Protein AF-A0A353Y1K8-F1 (afdb_monomer_lite)

Structure (mmCIF, N/CA/C/O backbone):
data_AF-A0A353Y1K8-F1
#
_entry.id   AF-A0A353Y1K8-F1
#
loop_
_atom_site.group_PDB
_atom_site.id
_atom_site.type_symbol
_atom_site.label_atom_id
_atom_site.label_alt_id
_atom_site.label_comp_id
_atom_site.label_asym_id
_atom_site.label_entity_id
_atom_site.label_seq_id
_atom_site.pdbx_PDB_ins_code
_atom_site.Cartn_x
_atom_site.Cartn_y
_atom_site.Cartn_z
_atom_site.occupancy
_atom_site.B_iso_or_equiv
_atom_site.auth_seq_id
_atom_site.auth_comp_id
_atom_site.auth_asym_id
_atom_site.auth_atom_id
_atom_site.pdbx_PDB_model_num
ATOM 1 N N . MET A 1 1 ? -21.020 4.104 2.138 1.00 41.22 1 MET A N 1
ATOM 2 C CA . MET A 1 1 ? -20.458 2.904 2.801 1.00 41.22 1 MET A CA 1
ATOM 3 C C . MET A 1 1 ? -19.238 3.314 3.617 1.00 41.22 1 MET A C 1
ATOM 5 O O . MET A 1 1 ? -18.270 3.789 3.038 1.00 41.22 1 MET A O 1
ATOM 9 N N . ARG A 1 2 ? -19.299 3.228 4.953 1.00 40.38 2 ARG A N 1
ATOM 10 C CA . ARG A 1 2 ? -18.163 3.521 5.845 1.00 40.38 2 ARG A CA 1
ATOM 11 C C . ARG A 1 2 ? -17.230 2.309 5.853 1.00 40.38 2 ARG A C 1
ATOM 13 O O . ARG A 1 2 ? -17.582 1.300 6.451 1.00 40.38 2 ARG A O 1
ATOM 20 N N . ALA A 1 3 ? -16.057 2.411 5.235 1.00 49.00 3 ALA A N 1
ATOM 21 C CA . ALA A 1 3 ? -14.966 1.480 5.512 1.00 49.00 3 ALA A CA 1
ATOM 22 C C . ALA A 1 3 ? -14.379 1.840 6.887 1.00 49.00 3 ALA A C 1
ATOM 24 O O . ALA A 1 3 ? -13.345 2.493 6.997 1.00 49.00 3 ALA A O 1
ATOM 25 N N . ALA A 1 4 ? -15.110 1.504 7.952 1.00 50.69 4 ALA A N 1
ATOM 26 C CA . ALA A 1 4 ? -14.503 1.384 9.264 1.00 50.69 4 ALA A CA 1
ATOM 27 C C . ALA A 1 4 ? -13.487 0.245 9.156 1.00 50.69 4 ALA A C 1
ATOM 29 O O . ALA A 1 4 ? -13.840 -0.828 8.665 1.00 50.69 4 ALA A O 1
ATOM 30 N N . PHE A 1 5 ? -12.238 0.480 9.571 1.00 53.84 5 PHE A N 1
ATOM 31 C CA . PHE A 1 5 ? -11.306 -0.622 9.791 1.00 53.84 5 PHE A CA 1
ATOM 32 C C . PHE A 1 5 ? -12.044 -1.679 10.618 1.00 53.84 5 PHE A C 1
ATOM 34 O O . PHE A 1 5 ? -12.631 -1.295 11.638 1.00 53.84 5 PHE A O 1
ATOM 41 N N . PRO A 1 6 ? -12.095 -2.951 10.183 1.00 51.16 6 PRO A N 1
ATOM 42 C CA . PRO A 1 6 ? -12.714 -3.983 10.995 1.00 51.16 6 PRO A CA 1
ATOM 43 C C . PRO A 1 6 ? -12.067 -3.914 12.377 1.00 51.16 6 PRO A C 1
ATOM 45 O O . PRO A 1 6 ? -10.837 -3.902 12.486 1.00 51.16 6 PRO A O 1
ATOM 48 N N . ALA A 1 7 ? -12.899 -3.741 13.410 1.00 48.19 7 ALA A N 1
ATOM 49 C CA . ALA A 1 7 ? -12.441 -3.724 14.789 1.00 48.19 7 ALA A CA 1
ATOM 50 C C . ALA A 1 7 ? -11.565 -4.962 14.994 1.00 48.19 7 ALA A C 1
ATOM 52 O O . ALA A 1 7 ? -11.938 -6.066 14.593 1.00 48.19 7 ALA A O 1
ATOM 53 N N . SER A 1 8 ? -10.383 -4.757 15.565 1.00 55.62 8 SER A N 1
ATOM 54 C CA . SER A 1 8 ? -9.307 -5.734 15.770 1.00 55.62 8 SER A CA 1
ATOM 55 C C . SER A 1 8 ? -9.679 -6.951 16.629 1.00 55.62 8 SER A C 1
ATOM 57 O O . SER A 1 8 ? -8.802 -7.727 16.995 1.00 55.62 8 SER A O 1
ATOM 59 N N . ASP A 1 9 ? -10.961 -7.120 16.944 1.00 49.12 9 ASP A N 1
ATOM 60 C CA . ASP A 1 9 ? -11.465 -7.945 18.036 1.00 49.12 9 ASP A CA 1
ATOM 61 C C . ASP A 1 9 ? -12.130 -9.238 17.530 1.00 49.12 9 ASP A C 1
ATOM 63 O O . ASP A 1 9 ? -12.581 -10.063 18.323 1.00 49.12 9 ASP A O 1
ATOM 67 N N . ALA A 1 10 ? -12.174 -9.458 16.210 1.00 51.34 10 ALA A N 1
ATOM 68 C CA . ALA A 1 10 ? -12.575 -10.743 15.648 1.00 51.34 10 ALA A CA 1
ATOM 69 C C . ALA A 1 10 ? -11.401 -11.741 15.740 1.00 51.34 10 ALA A C 1
ATOM 71 O O . ALA A 1 10 ? -10.296 -11.406 15.299 1.00 51.34 10 ALA A O 1
ATOM 72 N N . PRO A 1 11 ? -11.606 -12.966 16.269 1.00 46.72 11 PRO A N 1
ATOM 73 C CA . PRO A 1 11 ? -10.551 -13.971 16.344 1.00 46.72 11 PRO A CA 1
ATOM 74 C C . PRO A 1 11 ? -9.992 -14.201 14.943 1.00 46.72 11 PRO A C 1
ATOM 76 O O . PRO A 1 11 ? -10.735 -14.584 14.041 1.00 46.72 11 PRO A O 1
ATOM 79 N N . THR A 1 12 ? -8.699 -13.925 14.747 1.00 57.19 12 THR A N 1
ATOM 80 C CA . THR A 1 12 ? -8.042 -14.048 13.442 1.00 57.19 12 THR A CA 1
ATOM 81 C C . THR A 1 12 ? -8.239 -15.468 12.919 1.00 57.19 12 THR A C 1
ATOM 83 O O . THR A 1 12 ? -7.697 -16.403 13.523 1.00 57.19 12 THR A O 1
ATOM 86 N N . PRO A 1 13 ? -9.004 -15.669 11.828 1.00 57.06 13 PRO A N 1
ATOM 87 C CA . PRO A 1 13 ? -9.164 -16.988 11.241 1.00 57.06 13 PRO A CA 1
ATOM 88 C C . PRO A 1 13 ? -7.787 -17.577 10.930 1.00 57.06 13 PRO A C 1
ATOM 90 O O . PRO A 1 13 ? -6.889 -16.866 10.477 1.00 57.06 13 PRO A O 1
ATOM 93 N N . ARG A 1 14 ? -7.609 -18.888 11.124 1.00 61.84 14 ARG A N 1
ATOM 94 C CA . ARG A 1 14 ? -6.326 -19.590 10.895 1.00 61.84 14 ARG A CA 1
ATOM 95 C C . ARG A 1 14 ? -5.735 -19.400 9.476 1.00 61.84 14 ARG A C 1
ATOM 97 O O . ARG A 1 14 ? -4.584 -19.752 9.260 1.00 61.84 14 ARG A O 1
ATOM 104 N N . GLY A 1 15 ? -6.474 -18.806 8.530 1.00 67.00 15 GLY A N 1
ATOM 105 C CA . GLY A 1 15 ? -6.033 -18.481 7.166 1.00 67.00 15 GLY A CA 1
ATOM 106 C C . GLY A 1 15 ? -5.599 -17.028 6.908 1.00 67.00 15 GLY A C 1
ATOM 107 O O . GLY A 1 15 ? -5.138 -16.732 5.810 1.00 67.00 15 GLY A O 1
ATOM 108 N N . THR A 1 16 ? -5.702 -16.109 7.873 1.00 78.44 16 THR A N 1
ATOM 109 C CA . THR A 1 16 ? -5.415 -14.675 7.650 1.00 78.44 16 THR A CA 1
ATOM 110 C C . THR A 1 16 ? -3.969 -14.424 7.204 1.00 78.44 16 THR A C 1
ATOM 112 O O . THR A 1 16 ? -3.731 -13.624 6.303 1.00 78.44 16 THR A O 1
ATOM 115 N N . GLY A 1 17 ? -2.999 -15.153 7.765 1.00 82.44 17 GLY A N 1
ATOM 116 C CA . GLY A 1 17 ? -1.596 -15.066 7.338 1.00 82.44 17 GLY A CA 1
ATOM 117 C C . GLY A 1 17 ? -1.365 -15.568 5.909 1.00 82.44 17 GLY A C 1
ATOM 118 O O . GLY A 1 17 ? -0.628 -14.941 5.155 1.00 82.44 17 GLY A O 1
ATOM 119 N N . LEU A 1 18 ? -2.046 -16.647 5.506 1.00 85.88 18 LEU A N 1
ATOM 120 C CA . LEU A 1 18 ? -1.961 -17.181 4.142 1.00 85.88 18 LEU A CA 1
ATOM 121 C C . LEU A 1 18 ? -2.542 -16.203 3.120 1.00 85.88 18 LEU A C 1
ATOM 123 O O . LEU A 1 18 ? -1.933 -15.985 2.080 1.00 85.88 18 LEU A O 1
ATOM 127 N N . VAL A 1 19 ? -3.672 -15.564 3.437 1.00 87.69 19 VAL A N 1
ATOM 128 C CA . VAL A 1 19 ? -4.269 -14.532 2.575 1.00 87.69 19 VAL A CA 1
ATOM 129 C C . VAL A 1 19 ? -3.322 -13.341 2.419 1.00 87.69 19 VAL A C 1
ATOM 131 O O . VAL A 1 19 ? -3.141 -12.849 1.310 1.00 87.69 19 VAL A O 1
ATOM 134 N N . TYR A 1 20 ? -2.667 -12.909 3.501 1.00 87.88 20 TYR A N 1
ATOM 135 C CA . TYR A 1 20 ? -1.684 -11.823 3.452 1.00 87.88 20 TYR A CA 1
ATOM 136 C C . TYR A 1 20 ? -0.482 -12.164 2.562 1.00 87.88 20 TYR A C 1
ATOM 138 O O . TYR A 1 20 ? -0.087 -11.366 1.714 1.00 87.88 20 TYR A O 1
ATOM 146 N N . LEU A 1 21 ? 0.074 -13.368 2.716 1.00 89.19 21 LEU A N 1
ATOM 147 C CA . LEU A 1 21 ? 1.181 -13.841 1.883 1.00 89.19 21 LEU A CA 1
ATOM 148 C C . LEU A 1 21 ? 0.762 -14.001 0.418 1.00 89.19 21 LEU A C 1
ATOM 150 O O . LEU A 1 21 ? 1.524 -13.630 -0.470 1.00 89.19 21 LEU A O 1
ATOM 154 N N . ALA A 1 22 ? -0.454 -14.487 0.159 1.00 90.56 22 ALA A N 1
ATOM 155 C CA . ALA A 1 22 ? -1.003 -14.588 -1.189 1.00 90.56 22 ALA A CA 1
ATOM 156 C C . ALA A 1 22 ? -1.171 -13.206 -1.841 1.00 90.56 22 ALA A C 1
ATOM 158 O O . ALA A 1 22 ? -0.816 -13.045 -3.005 1.00 90.56 22 ALA A O 1
ATOM 159 N N . LEU A 1 23 ? -1.636 -12.196 -1.094 1.00 90.56 23 LEU A N 1
ATOM 160 C CA . LEU A 1 23 ? -1.715 -10.803 -1.556 1.00 90.56 23 LEU A CA 1
ATOM 161 C C . LEU A 1 23 ? -0.334 -10.240 -1.909 1.00 90.56 23 LEU A C 1
ATOM 163 O O . LEU A 1 23 ? -0.188 -9.613 -2.956 1.00 90.56 23 LEU A O 1
ATOM 167 N N . ILE A 1 24 ? 0.681 -10.487 -1.075 1.00 90.81 24 ILE A N 1
ATOM 168 C CA . ILE A 1 24 ? 2.060 -10.063 -1.365 1.00 90.81 24 ILE A CA 1
ATOM 169 C C . ILE A 1 24 ? 2.589 -10.768 -2.614 1.00 90.81 24 ILE A C 1
ATOM 171 O O . ILE A 1 24 ? 3.114 -10.106 -3.506 1.00 90.81 24 ILE A O 1
ATOM 175 N N . GLY A 1 25 ? 2.421 -12.088 -2.708 1.00 90.19 25 GLY A N 1
ATOM 176 C CA . GLY A 1 25 ? 2.851 -12.869 -3.868 1.00 90.19 25 GLY A CA 1
ATOM 177 C C . GLY A 1 25 ? 2.173 -12.413 -5.161 1.00 90.19 25 GLY A C 1
ATOM 178 O O . GLY A 1 25 ? 2.844 -12.215 -6.171 1.00 90.19 25 GLY A O 1
ATOM 179 N N . ALA A 1 26 ? 0.863 -12.165 -5.118 1.00 89.69 26 ALA A N 1
ATOM 180 C CA . ALA A 1 26 ? 0.107 -11.647 -6.253 1.00 89.69 26 ALA A CA 1
ATOM 181 C C . ALA A 1 26 ? 0.520 -10.212 -6.621 1.00 89.69 26 ALA A C 1
ATOM 183 O O . ALA A 1 26 ? 0.634 -9.902 -7.803 1.00 89.69 26 ALA A O 1
ATOM 184 N N . GLY A 1 27 ? 0.822 -9.360 -5.636 1.00 88.81 27 GLY A N 1
ATOM 185 C CA . GLY A 1 27 ? 1.349 -8.013 -5.870 1.00 88.81 27 GLY A CA 1
ATOM 186 C C . GLY A 1 27 ? 2.732 -8.011 -6.512 1.00 88.81 27 GLY A C 1
ATOM 187 O O . GLY A 1 27 ? 2.967 -7.259 -7.458 1.00 88.81 27 GLY A O 1
ATOM 188 N N . LEU A 1 28 ? 3.628 -8.887 -6.053 1.00 89.31 28 LEU A N 1
ATOM 189 C CA . LEU A 1 28 ? 4.940 -9.094 -6.667 1.00 89.31 28 LEU A CA 1
ATOM 190 C C . LEU A 1 28 ? 4.803 -9.586 -8.110 1.00 89.31 28 LEU A C 1
ATOM 192 O O . LEU A 1 28 ? 5.429 -9.024 -9.007 1.00 89.31 28 LEU A O 1
ATOM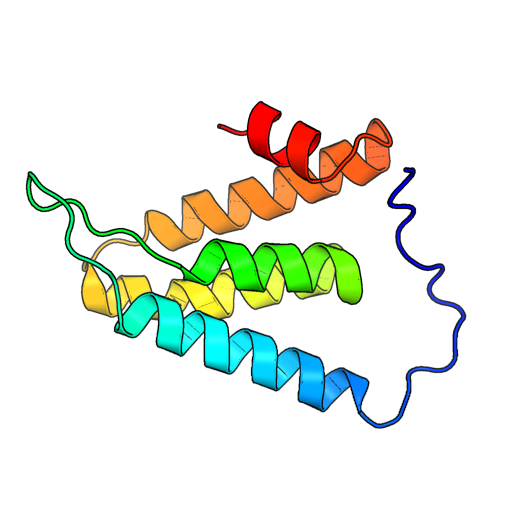 196 N N . ALA A 1 29 ? 3.945 -10.583 -8.347 1.00 87.44 29 ALA A N 1
ATOM 197 C CA . ALA A 1 29 ? 3.662 -11.081 -9.689 1.00 87.44 29 ALA A CA 1
ATOM 198 C C . ALA A 1 29 ? 3.056 -9.987 -10.583 1.00 87.44 29 ALA A C 1
ATOM 200 O O . ALA A 1 29 ? 3.481 -9.828 -11.721 1.00 87.44 29 ALA A O 1
ATOM 201 N N . GLY A 1 30 ? 2.127 -9.179 -10.067 1.00 84.88 30 GLY A N 1
ATOM 202 C CA . GLY A 1 30 ? 1.529 -8.060 -10.797 1.00 84.88 30 GLY A CA 1
ATOM 203 C C . GLY A 1 30 ? 2.541 -6.977 -11.182 1.00 84.88 30 GLY A C 1
ATOM 204 O O . GLY A 1 30 ? 2.449 -6.415 -12.269 1.00 84.88 30 GLY A O 1
ATOM 205 N N . ASN A 1 31 ? 3.535 -6.712 -10.331 1.00 86.50 31 ASN A N 1
ATOM 206 C CA . ASN A 1 31 ? 4.646 -5.816 -10.668 1.00 86.50 31 ASN A CA 1
ATOM 207 C C . ASN A 1 31 ? 5.632 -6.448 -11.657 1.00 86.50 31 ASN A C 1
ATOM 209 O O . ASN A 1 31 ? 6.241 -5.733 -12.446 1.00 86.50 31 ASN A O 1
ATOM 213 N N . TYR A 1 32 ? 5.790 -7.772 -11.640 1.00 83.00 32 TYR A N 1
ATOM 214 C CA . TYR A 1 32 ? 6.635 -8.485 -12.596 1.00 83.00 32 TYR A CA 1
ATOM 215 C C . TYR A 1 32 ? 6.006 -8.537 -13.998 1.00 83.00 32 TYR A C 1
ATOM 217 O O . TYR A 1 32 ? 6.670 -8.215 -14.980 1.00 83.00 32 TYR A O 1
ATOM 225 N N . PHE A 1 33 ? 4.707 -8.847 -14.088 1.00 82.62 33 PHE A N 1
ATOM 226 C CA . PHE A 1 33 ? 3.902 -8.831 -15.319 1.00 82.62 33 PHE A CA 1
ATOM 227 C C . PHE A 1 33 ? 3.468 -7.420 -15.749 1.00 82.62 33 PHE A C 1
ATOM 229 O O . PHE A 1 33 ? 2.475 -7.277 -16.463 1.00 82.62 33 PHE A O 1
ATOM 236 N N . LYS A 1 34 ? 4.189 -6.386 -15.295 1.00 78.94 34 LYS A N 1
ATOM 237 C CA . LYS A 1 34 ? 3.991 -4.976 -15.654 1.00 78.94 34 LYS A CA 1
ATOM 238 C C . LYS A 1 34 ? 3.556 -4.816 -17.112 1.00 78.94 34 LYS A C 1
ATOM 240 O O . LYS A 1 34 ? 4.105 -5.446 -18.018 1.00 78.94 34 LYS A O 1
ATOM 245 N N . PHE A 1 35 ? 2.566 -3.963 -17.330 1.00 78.38 35 PHE A N 1
ATOM 246 C CA . PHE A 1 35 ? 2.051 -3.733 -18.671 1.00 78.38 35 PHE A CA 1
ATOM 247 C C . PHE A 1 35 ? 2.733 -2.496 -19.260 1.00 78.38 35 PHE A C 1
ATOM 249 O O . PHE A 1 35 ? 2.515 -1.397 -18.740 1.00 78.38 35 PHE A O 1
ATOM 256 N N . PRO A 1 36 ? 3.570 -2.631 -20.303 1.00 77.81 36 PRO A N 1
ATOM 257 C CA . PRO A 1 36 ? 4.169 -1.474 -20.944 1.00 77.81 36 PRO A CA 1
ATOM 258 C C . PRO A 1 36 ? 3.065 -0.669 -21.627 1.00 77.81 36 PRO A C 1
ATOM 260 O O . PRO A 1 36 ? 2.351 -1.167 -22.498 1.00 77.81 36 PRO A O 1
ATOM 263 N N . ILE A 1 37 ? 2.907 0.580 -21.206 1.00 79.19 37 ILE A N 1
ATOM 264 C CA . ILE A 1 37 ? 2.063 1.553 -21.890 1.00 79.19 37 ILE A CA 1
ATOM 265 C C . ILE A 1 37 ? 2.931 2.370 -22.855 1.00 79.19 37 ILE A C 1
ATOM 267 O O . ILE A 1 37 ? 4.162 2.282 -22.864 1.00 79.19 37 ILE A O 1
ATOM 271 N N . PHE A 1 38 ? 2.288 3.141 -23.730 1.00 71.00 38 PHE A N 1
ATOM 272 C CA . PHE A 1 38 ? 2.996 4.006 -24.673 1.00 71.00 38 PHE A CA 1
ATOM 273 C C . PHE A 1 38 ? 3.973 4.942 -23.929 1.00 71.00 38 PHE A C 1
ATOM 275 O O . PHE A 1 38 ? 3.699 5.349 -22.802 1.00 71.00 38 PHE A O 1
ATOM 282 N N . LEU A 1 39 ? 5.090 5.309 -24.576 1.00 74.81 39 LEU A N 1
ATOM 283 C CA . LEU A 1 39 ? 6.123 6.238 -24.067 1.00 74.81 39 LEU A CA 1
ATOM 284 C C . LEU A 1 39 ? 7.114 5.678 -23.017 1.00 74.81 39 LEU A C 1
ATOM 286 O O . LEU A 1 39 ? 7.662 6.456 -22.243 1.00 74.81 39 LEU A O 1
ATOM 290 N N . ASN A 1 40 ? 7.407 4.369 -23.007 1.00 72.25 40 ASN A N 1
ATOM 291 C CA . ASN A 1 40 ? 8.314 3.716 -22.030 1.00 72.25 40 ASN A CA 1
ATOM 292 C C . ASN A 1 40 ? 7.855 3.819 -20.563 1.00 72.25 40 ASN A C 1
ATOM 294 O O . ASN A 1 40 ? 8.635 3.558 -19.647 1.00 72.25 40 ASN A O 1
ATOM 298 N N . VAL A 1 41 ? 6.598 4.189 -20.325 1.00 73.19 41 VAL A N 1
ATOM 299 C CA . VAL A 1 41 ? 5.999 4.107 -18.994 1.00 73.19 41 VAL A CA 1
ATOM 300 C C . VAL A 1 41 ? 5.429 2.701 -18.837 1.00 73.19 41 VAL A C 1
ATOM 302 O O . VAL A 1 41 ? 4.882 2.135 -19.780 1.00 73.19 41 VAL A O 1
ATOM 305 N N . GLU A 1 42 ? 5.558 2.108 -17.656 1.00 81.25 42 GLU A N 1
ATOM 306 C CA . GLU A 1 42 ? 4.974 0.796 -17.382 1.00 81.25 42 GLU A CA 1
ATOM 307 C C . GLU A 1 42 ? 3.943 0.907 -16.269 1.00 81.25 42 GLU A C 1
ATOM 309 O O . GLU A 1 42 ? 4.14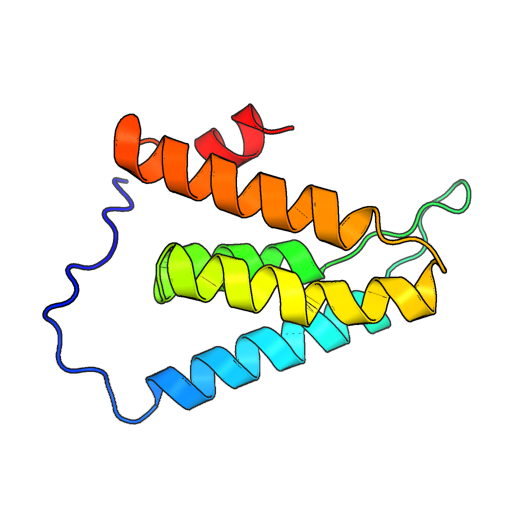5 1.602 -15.272 1.00 81.25 42 GLU A O 1
ATOM 314 N N . PHE A 1 43 ? 2.812 0.237 -16.460 1.00 79.44 43 PHE A N 1
ATOM 315 C CA . PHE A 1 43 ? 1.741 0.195 -15.484 1.00 79.44 43 PHE A CA 1
ATOM 316 C C . PHE A 1 43 ? 1.983 -0.951 -14.499 1.00 79.44 43 PHE A C 1
ATOM 318 O O . PHE A 1 43 ? 2.060 -2.121 -14.887 1.00 79.44 43 PHE A O 1
ATOM 325 N N . LEU A 1 44 ? 2.107 -0.599 -13.219 1.00 83.25 44 LEU A N 1
ATOM 326 C CA . LEU A 1 44 ? 2.352 -1.530 -12.123 1.00 83.25 44 LEU A CA 1
ATOM 327 C C . LEU A 1 44 ? 1.044 -1.848 -11.400 1.00 83.25 44 LEU A C 1
ATOM 329 O O . LEU A 1 44 ? 0.413 -0.969 -10.818 1.00 83.25 44 LEU A O 1
ATOM 333 N N . PHE A 1 45 ? 0.667 -3.124 -11.371 1.00 83.88 45 PHE A N 1
ATOM 334 C CA . PHE A 1 45 ? -0.566 -3.571 -10.712 1.00 83.88 45 PHE A CA 1
ATOM 335 C C . PHE A 1 45 ? -0.417 -3.776 -9.197 1.00 83.88 45 PHE A C 1
ATOM 337 O O . PHE A 1 45 ? -1.407 -4.027 -8.508 1.00 83.88 45 PHE A O 1
ATOM 344 N N . GLY A 1 46 ? 0.801 -3.678 -8.656 1.00 82.94 46 GLY A N 1
ATOM 345 C CA . GLY A 1 46 ? 1.092 -3.960 -7.251 1.00 82.94 46 GLY A CA 1
ATOM 346 C C . GLY A 1 46 ? 0.299 -3.102 -6.264 1.00 82.94 46 GLY A C 1
ATOM 347 O O . GLY A 1 46 ? -0.095 -3.610 -5.215 1.00 82.94 46 GLY A O 1
ATOM 348 N N . SER A 1 47 ? -0.002 -1.843 -6.603 1.00 84.19 47 SER A N 1
ATOM 349 C CA . SER A 1 47 ? -0.752 -0.918 -5.737 1.00 84.19 47 SER A CA 1
ATOM 350 C C . SER A 1 47 ? -2.140 -1.451 -5.364 1.00 84.19 47 SER A C 1
ATOM 352 O O . SER A 1 47 ? -2.552 -1.327 -4.213 1.00 84.19 47 SER A O 1
ATOM 354 N N . ILE A 1 48 ? -2.826 -2.150 -6.275 1.00 87.81 48 ILE A N 1
ATOM 355 C CA . ILE A 1 48 ? -4.152 -2.740 -6.023 1.00 87.81 48 ILE A CA 1
ATOM 356 C C . ILE A 1 48 ? -4.088 -3.733 -4.854 1.00 87.81 48 ILE A C 1
ATOM 358 O O . ILE A 1 48 ? -4.917 -3.689 -3.943 1.00 87.81 48 ILE A O 1
ATOM 362 N N . PHE A 1 49 ? -3.076 -4.601 -4.838 1.00 90.50 49 PHE A N 1
ATOM 363 C CA . PHE A 1 49 ? -2.898 -5.601 -3.782 1.00 90.50 49 PHE A CA 1
ATOM 364 C C . PHE A 1 49 ? -2.518 -4.965 -2.443 1.00 90.50 49 PHE A C 1
ATOM 366 O O . PHE A 1 49 ? -2.958 -5.425 -1.388 1.00 90.50 49 PHE A O 1
ATOM 373 N N . VAL A 1 50 ? -1.760 -3.870 -2.476 1.00 90.69 50 VAL A N 1
ATOM 374 C CA . VAL A 1 50 ? -1.417 -3.102 -1.275 1.00 90.69 50 VAL A CA 1
ATOM 375 C C . VAL A 1 50 ? -2.653 -2.410 -0.688 1.00 90.69 50 VAL A C 1
ATOM 377 O O . VAL A 1 50 ? -2.868 -2.446 0.524 1.00 90.69 50 VAL A O 1
ATOM 380 N N . LEU A 1 51 ? -3.516 -1.840 -1.531 1.00 88.81 51 LEU A N 1
ATOM 381 C CA . LEU A 1 51 ? -4.779 -1.227 -1.115 1.00 88.81 51 LEU A CA 1
ATOM 382 C C . LEU A 1 51 ? -5.770 -2.260 -0.551 1.00 88.81 51 LEU A C 1
ATOM 384 O O . LEU A 1 51 ? -6.455 -1.989 0.439 1.00 88.81 51 LEU A O 1
ATOM 388 N N . LEU A 1 52 ? -5.807 -3.470 -1.116 1.00 87.38 52 LEU A N 1
ATOM 389 C CA . LEU A 1 52 ? -6.549 -4.597 -0.538 1.00 87.38 52 LEU A CA 1
ATOM 390 C C . LEU A 1 52 ? -5.981 -4.997 0.830 1.00 87.38 52 LEU A C 1
ATOM 392 O O . LEU A 1 52 ? -6.744 -5.207 1.776 1.00 87.38 52 LEU A O 1
ATOM 396 N N . ALA A 1 53 ? -4.652 -5.033 0.975 1.00 87.88 53 ALA A N 1
ATOM 397 C CA . ALA A 1 53 ? -4.013 -5.268 2.266 1.00 87.88 53 ALA A CA 1
ATOM 398 C C . ALA A 1 53 ? -4.371 -4.171 3.289 1.00 87.88 53 ALA A C 1
ATOM 400 O O . ALA A 1 53 ? -4.623 -4.485 4.453 1.00 87.88 53 ALA A O 1
ATOM 401 N N . LEU A 1 54 ? -4.489 -2.908 2.860 1.00 87.69 54 LEU A N 1
ATOM 402 C CA . LEU A 1 54 ? -4.943 -1.794 3.700 1.00 87.69 54 LEU A CA 1
ATOM 403 C C . LEU A 1 54 ? -6.365 -1.977 4.221 1.00 87.69 54 LEU A C 1
ATOM 405 O O . LEU A 1 54 ? -6.599 -1.751 5.410 1.00 87.69 54 LEU A O 1
ATOM 409 N N . GLN A 1 55 ? -7.294 -2.428 3.380 1.00 85.12 55 GLN A N 1
ATOM 410 C CA . GLN A 1 55 ? -8.669 -2.669 3.820 1.00 85.12 55 GLN A CA 1
ATOM 411 C C . GLN A 1 55 ? -8.796 -3.882 4.750 1.00 85.12 55 GLN A C 1
ATOM 413 O O . GLN A 1 55 ? -9.535 -3.823 5.730 1.00 85.12 55 GLN A O 1
ATOM 418 N N . LEU A 1 56 ? -8.085 -4.973 4.454 1.00 84.31 56 LEU A N 1
ATOM 419 C CA . LEU A 1 56 ? -8.265 -6.254 5.147 1.00 84.31 56 LEU A CA 1
ATOM 420 C C . LEU A 1 56 ? -7.422 -6.385 6.422 1.00 84.31 56 LEU A C 1
ATOM 422 O O . LEU A 1 56 ? -7.854 -7.009 7.389 1.00 84.31 56 LEU A O 1
ATOM 426 N N . PHE A 1 57 ? -6.214 -5.818 6.431 1.00 83.38 57 PHE A N 1
ATOM 427 C CA . PHE A 1 57 ? -5.219 -6.026 7.490 1.00 83.38 57 PHE A CA 1
ATOM 428 C C . PHE A 1 57 ? -4.863 -4.750 8.257 1.00 83.38 57 PHE A C 1
ATOM 430 O O . PHE A 1 57 ? -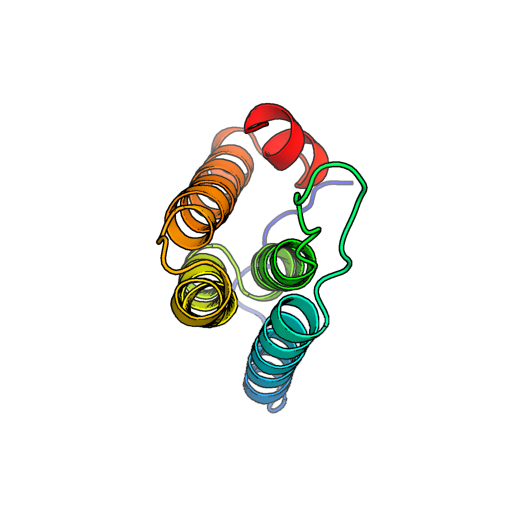4.168 -4.821 9.275 1.00 83.38 57 PHE A O 1
ATOM 437 N N . GLY A 1 58 ? -5.340 -3.597 7.791 1.00 85.44 58 GLY A N 1
ATOM 438 C CA . GLY A 1 58 ? -5.117 -2.311 8.427 1.00 85.44 58 GLY A CA 1
ATOM 439 C C . GLY A 1 58 ? -3.791 -1.638 8.046 1.00 85.44 58 GLY A C 1
ATOM 440 O O . GLY A 1 58 ? -2.997 -2.166 7.265 1.00 85.44 58 GLY A O 1
ATOM 441 N N . PRO A 1 59 ? -3.528 -0.449 8.614 1.00 84.69 59 PRO A N 1
ATOM 442 C CA . PRO A 1 59 ? -2.502 0.478 8.133 1.00 84.69 59 PRO A CA 1
ATOM 443 C C . PRO A 1 59 ? -1.072 -0.054 8.257 1.00 84.69 59 PRO A C 1
ATOM 445 O O . PRO A 1 59 ? -0.291 0.052 7.319 1.00 84.69 59 PRO A O 1
ATOM 448 N N . VAL A 1 60 ? -0.724 -0.663 9.395 1.00 86.31 60 VAL A N 1
ATOM 449 C CA . VAL A 1 60 ? 0.653 -1.119 9.661 1.00 86.31 60 VAL A CA 1
ATOM 450 C C . VAL A 1 60 ? 1.051 -2.246 8.708 1.00 86.31 60 VAL A C 1
ATOM 452 O O . VAL A 1 60 ? 2.122 -2.213 8.108 1.00 86.31 60 VAL A O 1
ATOM 455 N N . ARG A 1 61 ? 0.166 -3.232 8.529 1.00 87.06 61 ARG A N 1
ATOM 456 C CA . ARG A 1 61 ? 0.404 -4.366 7.629 1.00 87.06 61 ARG A CA 1
ATOM 457 C C . ARG A 1 61 ? 0.392 -3.930 6.164 1.00 87.06 61 ARG A C 1
ATOM 459 O O . ARG A 1 61 ? 1.169 -4.449 5.380 1.00 87.06 61 ARG A O 1
ATOM 466 N N . ALA A 1 62 ? -0.414 -2.938 5.801 1.00 87.88 62 ALA A N 1
ATOM 467 C CA . ALA A 1 62 ? -0.413 -2.401 4.446 1.00 87.88 62 ALA A CA 1
ATOM 468 C C . ALA A 1 62 ? 0.887 -1.694 4.074 1.00 87.88 62 ALA A C 1
ATOM 470 O O . ALA A 1 62 ? 1.382 -1.903 2.975 1.00 87.88 62 ALA A O 1
ATOM 471 N N . VAL A 1 63 ? 1.472 -0.909 4.984 1.00 90.19 63 VAL A N 1
ATOM 472 C CA . VAL A 1 63 ? 2.775 -0.264 4.747 1.00 90.19 63 VAL A CA 1
ATOM 473 C C . VAL A 1 63 ? 3.874 -1.314 4.561 1.00 90.19 63 VAL A C 1
ATOM 475 O O . VAL A 1 63 ? 4.690 -1.197 3.651 1.00 90.19 63 VAL A O 1
ATOM 478 N N . LEU A 1 64 ? 3.865 -2.385 5.362 1.00 91.38 64 LEU A N 1
ATOM 479 C CA . LEU A 1 64 ? 4.792 -3.505 5.169 1.00 91.38 64 LEU A CA 1
ATOM 480 C C . LEU A 1 64 ? 4.566 -4.211 3.824 1.00 91.38 64 LEU A C 1
ATOM 482 O O . LEU A 1 64 ? 5.529 -4.498 3.117 1.00 91.38 64 LEU A O 1
ATOM 486 N N . ALA A 1 65 ? 3.310 -4.458 3.442 1.00 90.62 65 ALA A N 1
ATOM 487 C CA . ALA A 1 65 ? 2.976 -5.027 2.139 1.00 90.62 65 ALA A CA 1
ATOM 488 C C . ALA A 1 65 ? 3.422 -4.114 0.986 1.00 90.62 65 ALA A C 1
ATOM 490 O O . ALA A 1 65 ? 3.956 -4.619 0.003 1.00 90.62 65 ALA A O 1
ATOM 491 N N . ALA A 1 66 ? 3.269 -2.791 1.123 1.00 91.19 66 ALA A N 1
ATOM 492 C CA . ALA A 1 66 ? 3.721 -1.794 0.154 1.00 91.19 66 ALA A CA 1
ATOM 493 C C . ALA A 1 66 ? 5.219 -1.927 -0.107 1.00 91.19 66 ALA A C 1
ATOM 495 O O . ALA A 1 66 ? 5.626 -2.102 -1.254 1.00 91.19 66 ALA A O 1
ATOM 496 N N . LEU A 1 67 ? 6.024 -1.927 0.960 1.00 91.12 67 LEU A N 1
ATOM 497 C CA . LEU A 1 67 ? 7.478 -2.067 0.880 1.00 91.12 67 LEU A CA 1
ATOM 498 C C . LEU A 1 67 ? 7.891 -3.385 0.216 1.00 91.12 67 LEU A C 1
ATOM 500 O O . LEU A 1 67 ? 8.756 -3.392 -0.656 1.00 91.12 67 LEU A O 1
ATOM 504 N N . LEU A 1 68 ? 7.252 -4.499 0.586 1.00 91.06 68 LEU A N 1
ATOM 505 C CA . LEU A 1 68 ? 7.572 -5.809 0.018 1.00 91.06 68 LEU A CA 1
ATOM 506 C C . LEU A 1 68 ? 7.183 -5.901 -1.460 1.00 91.06 68 LEU A C 1
ATOM 508 O O . LEU A 1 68 ? 8.017 -6.272 -2.280 1.00 91.06 68 LEU A O 1
ATOM 512 N N . ILE A 1 69 ? 5.956 -5.518 -1.819 1.00 90.12 69 ILE A N 1
ATOM 513 C CA . ILE A 1 69 ? 5.447 -5.599 -3.196 1.00 90.12 69 ILE A CA 1
ATOM 514 C C . ILE A 1 69 ? 6.238 -4.680 -4.131 1.00 90.12 69 ILE A C 1
ATOM 516 O O . ILE A 1 69 ? 6.531 -5.054 -5.266 1.00 90.12 69 ILE A O 1
ATOM 520 N N . THR A 1 70 ? 6.614 -3.489 -3.666 1.00 88.06 70 THR A N 1
ATOM 521 C CA . THR A 1 70 ? 7.392 -2.537 -4.470 1.00 88.06 70 THR A CA 1
ATOM 522 C C . THR A 1 70 ? 8.893 -2.793 -4.451 1.00 88.06 70 THR A C 1
ATOM 524 O O . THR A 1 70 ? 9.587 -2.295 -5.324 1.00 88.06 70 THR A O 1
ATOM 527 N N . SER A 1 71 ? 9.431 -3.625 -3.555 1.00 87.06 71 SER A N 1
ATOM 528 C CA . SER A 1 71 ? 10.868 -3.945 -3.567 1.00 87.06 71 SER A CA 1
ATOM 529 C C . SER A 1 71 ? 11.349 -4.514 -4.912 1.00 87.06 71 SER A C 1
ATOM 531 O O . SER A 1 71 ? 12.445 -4.186 -5.363 1.00 87.06 71 SER A O 1
ATOM 533 N N . ILE A 1 72 ? 10.502 -5.279 -5.615 1.00 84.56 72 ILE A N 1
ATOM 534 C CA . ILE A 1 72 ? 10.824 -5.848 -6.933 1.00 84.56 72 ILE A CA 1
ATOM 535 C C . ILE A 1 72 ? 11.002 -4.780 -8.022 1.00 84.56 72 ILE A C 1
ATOM 537 O O . ILE A 1 72 ? 11.725 -4.997 -8.995 1.00 84.56 72 ILE A O 1
ATOM 541 N N . THR A 1 73 ? 10.397 -3.600 -7.859 1.00 83.81 73 THR A N 1
ATOM 542 C CA . THR A 1 73 ? 10.489 -2.521 -8.849 1.00 83.81 73 THR A CA 1
ATOM 543 C C . THR A 1 73 ? 11.872 -1.893 -8.865 1.00 83.81 73 THR A C 1
ATOM 545 O O . THR A 1 73 ? 12.270 -1.352 -9.890 1.00 83.81 73 THR A O 1
ATOM 548 N N . TRP A 1 74 ? 12.626 -2.003 -7.765 1.00 82.12 74 TRP A N 1
ATOM 549 C CA . TRP A 1 74 ? 14.034 -1.617 -7.748 1.00 82.12 74 TRP A CA 1
ATOM 550 C C . TRP A 1 74 ? 14.809 -2.387 -8.814 1.00 82.12 74 TRP A C 1
ATOM 552 O O . TRP A 1 74 ? 15.601 -1.799 -9.537 1.00 82.12 74 TRP A O 1
ATOM 562 N N . TRP A 1 75 ? 14.559 -3.690 -8.960 1.00 78.06 75 TRP A N 1
ATOM 563 C CA . TRP A 1 75 ? 15.239 -4.495 -9.975 1.00 78.06 75 TRP A CA 1
ATOM 564 C C . TRP A 1 75 ? 14.750 -4.219 -11.392 1.00 78.06 75 TRP A C 1
ATOM 566 O O . TRP A 1 75 ? 15.516 -4.331 -12.342 1.00 78.06 75 TRP A O 1
ATOM 576 N N . ILE A 1 76 ? 13.476 -3.866 -11.532 1.00 75.94 76 ILE A N 1
ATOM 577 C CA . ILE A 1 76 ? 12.839 -3.663 -12.831 1.00 75.94 76 ILE A CA 1
ATOM 578 C C . ILE A 1 76 ? 13.180 -2.289 -13.420 1.00 75.94 76 ILE A C 1
ATOM 580 O O . ILE A 1 76 ? 13.464 -2.185 -14.610 1.00 75.94 76 ILE A O 1
ATOM 584 N N . TRP A 1 77 ? 13.123 -1.235 -12.608 1.00 77.00 77 TRP A N 1
ATOM 585 C CA . TRP A 1 77 ? 13.317 0.149 -13.048 1.00 77.00 77 TRP A CA 1
ATOM 586 C C . TRP A 1 77 ? 14.675 0.724 -12.641 1.00 77.00 77 TRP A C 1
ATOM 588 O O . TRP A 1 77 ? 14.997 1.847 -13.024 1.00 77.00 77 TRP A O 1
ATOM 598 N N . SER A 1 78 ? 15.471 0.003 -11.847 1.00 80.44 78 SER A N 1
ATOM 599 C CA . SER A 1 78 ? 16.736 0.488 -11.265 1.00 80.44 78 SER A CA 1
ATOM 600 C C . SER A 1 78 ? 16.589 1.748 -10.400 1.00 80.44 78 SER A C 1
ATOM 602 O O . SER A 1 78 ? 17.586 2.378 -10.059 1.00 80.44 78 SER A O 1
ATOM 604 N N . HIS A 1 79 ? 15.356 2.128 -10.042 1.00 80.25 79 HIS A N 1
ATOM 605 C CA . HIS A 1 79 ? 15.043 3.342 -9.292 1.00 80.25 79 HIS A CA 1
ATOM 606 C C . HIS A 1 79 ? 13.999 3.057 -8.196 1.00 80.25 79 HIS A C 1
ATOM 608 O O . HIS A 1 79 ? 13.038 2.319 -8.431 1.00 80.25 79 HIS A O 1
ATOM 614 N N . PRO A 1 80 ? 14.125 3.678 -7.007 1.00 84.88 80 PRO A N 1
ATOM 615 C CA . PRO A 1 80 ? 13.253 3.417 -5.858 1.00 84.88 80 PRO A CA 1
ATOM 616 C C . PRO A 1 80 ? 11.917 4.175 -5.883 1.00 84.88 80 PRO A C 1
ATOM 618 O O . PRO A 1 80 ? 11.188 4.156 -4.893 1.00 84.88 80 PRO A O 1
ATOM 621 N N . TYR A 1 81 ? 11.575 4.865 -6.975 1.00 84.38 81 TYR A N 1
ATOM 622 C CA . TYR A 1 81 ? 10.431 5.782 -6.998 1.00 84.38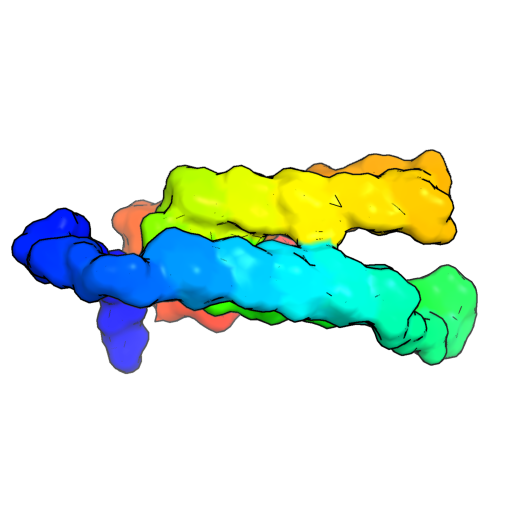 81 TYR A CA 1
ATOM 623 C C . TYR A 1 81 ? 9.102 5.103 -6.674 1.00 84.38 81 TYR A C 1
ATOM 625 O O . TYR A 1 81 ? 8.335 5.632 -5.875 1.00 84.38 81 TYR A O 1
ATOM 633 N N . ALA A 1 82 ? 8.850 3.908 -7.213 1.00 84.38 82 ALA A N 1
ATOM 634 C CA . ALA A 1 82 ? 7.613 3.185 -6.928 1.00 84.38 82 ALA A CA 1
ATOM 635 C C . ALA A 1 82 ? 7.495 2.796 -5.444 1.00 84.38 82 ALA A C 1
ATOM 637 O O . ALA A 1 82 ? 6.397 2.839 -4.894 1.00 84.38 82 ALA A O 1
ATOM 638 N N . ILE A 1 83 ? 8.614 2.505 -4.768 1.00 87.50 83 ILE A N 1
ATOM 639 C CA . ILE A 1 83 ? 8.620 2.231 -3.326 1.00 87.50 83 ILE A CA 1
ATOM 640 C C . ILE A 1 83 ? 8.162 3.472 -2.566 1.00 87.50 83 ILE A C 1
ATOM 642 O O . ILE A 1 83 ? 7.258 3.386 -1.738 1.00 87.50 83 ILE A O 1
ATOM 646 N N . VAL A 1 84 ? 8.751 4.630 -2.867 1.00 89.94 84 VAL A N 1
ATOM 647 C CA . VAL A 1 84 ? 8.426 5.888 -2.182 1.00 89.94 84 VAL A CA 1
ATOM 648 C C . VAL A 1 84 ? 6.977 6.295 -2.444 1.00 89.94 84 VAL A C 1
ATOM 650 O O . VAL A 1 84 ? 6.255 6.577 -1.491 1.00 89.94 84 VAL A O 1
ATOM 653 N N . ILE A 1 85 ? 6.540 6.272 -3.706 1.00 89.88 85 ILE A N 1
ATOM 654 C CA . ILE A 1 85 ? 5.198 6.706 -4.117 1.00 89.88 85 ILE A CA 1
ATOM 655 C C . ILE A 1 85 ? 4.124 5.809 -3.496 1.00 89.88 85 ILE A C 1
ATOM 657 O O . ILE A 1 85 ? 3.239 6.314 -2.817 1.00 89.88 85 ILE A O 1
ATOM 661 N N . VAL A 1 86 ? 4.219 4.482 -3.640 1.00 89.62 86 VAL A N 1
ATOM 662 C CA . VAL A 1 86 ? 3.184 3.563 -3.121 1.00 89.62 86 VAL A CA 1
ATOM 663 C C . VAL A 1 86 ? 3.204 3.506 -1.590 1.00 89.62 86 VAL A C 1
ATOM 665 O O . VAL A 1 86 ? 2.156 3.412 -0.951 1.00 89.62 86 VAL A O 1
ATOM 668 N N . THR A 1 87 ? 4.378 3.603 -0.958 1.00 90.88 87 THR A N 1
ATOM 669 C CA . THR A 1 87 ? 4.456 3.654 0.513 1.00 90.88 87 THR A CA 1
ATOM 670 C C . THR A 1 87 ? 3.833 4.943 1.050 1.00 90.88 87 THR A C 1
ATOM 672 O O . THR A 1 87 ? 3.089 4.901 2.035 1.00 90.88 87 THR A O 1
ATOM 675 N N . ALA A 1 88 ? 4.097 6.082 0.403 1.00 91.12 88 ALA A N 1
ATOM 676 C CA . ALA A 1 88 ? 3.493 7.360 0.760 1.00 91.12 88 ALA A CA 1
ATOM 677 C C . ALA A 1 88 ? 1.982 7.366 0.491 1.00 91.12 88 ALA A C 1
ATOM 679 O O . ALA A 1 88 ? 1.232 7.776 1.373 1.00 91.12 88 ALA A O 1
ATOM 680 N N . GLU A 1 89 ? 1.528 6.837 -0.646 1.00 91.31 89 GLU A N 1
ATOM 681 C CA . GLU A 1 89 ? 0.109 6.669 -0.983 1.00 91.31 89 GLU A CA 1
ATOM 682 C C . GLU A 1 89 ? -0.628 5.926 0.132 1.00 91.31 89 GLU A C 1
ATOM 684 O O . GLU A 1 89 ? -1.618 6.410 0.673 1.00 91.31 89 GLU A O 1
ATOM 689 N N . VAL A 1 90 ? -0.108 4.771 0.544 1.00 92.12 90 VAL A N 1
ATOM 690 C CA . VAL A 1 90 ? -0.735 3.925 1.566 1.00 92.12 90 VAL A CA 1
ATOM 691 C C . VAL A 1 90 ? -0.676 4.578 2.937 1.00 92.12 90 VAL A C 1
ATOM 693 O O . VAL A 1 90 ? -1.651 4.510 3.685 1.00 92.12 90 VAL A O 1
ATOM 696 N N . GLY A 1 91 ? 0.439 5.230 3.274 1.00 90.88 91 GLY A N 1
ATOM 697 C CA . GLY A 1 91 ? 0.592 5.963 4.528 1.00 90.88 91 GLY A CA 1
ATOM 698 C C . GLY A 1 91 ? -0.387 7.134 4.641 1.00 90.88 91 GLY A C 1
ATOM 699 O O . GLY A 1 91 ? -1.070 7.273 5.660 1.00 90.88 91 GLY A O 1
ATOM 700 N N . VAL A 1 92 ? -0.503 7.940 3.584 1.00 91.38 92 VAL A N 1
ATOM 701 C CA . VAL A 1 92 ? -1.426 9.079 3.505 1.00 91.38 92 VAL A CA 1
ATOM 702 C C . VAL A 1 92 ? -2.868 8.583 3.464 1.00 91.38 92 VAL A C 1
ATOM 704 O O . VAL A 1 92 ? -3.674 9.029 4.278 1.00 91.38 92 VAL A O 1
ATOM 707 N N . ALA A 1 93 ? -3.196 7.601 2.623 1.00 90.31 93 ALA A N 1
ATOM 708 C CA . ALA A 1 93 ? -4.540 7.035 2.548 1.00 90.31 93 ALA A CA 1
ATOM 709 C C . ALA A 1 93 ? -4.978 6.454 3.901 1.00 90.31 93 ALA A C 1
ATOM 711 O O . ALA A 1 93 ? -6.066 6.761 4.389 1.00 90.31 93 ALA A O 1
ATOM 712 N N . ALA A 1 94 ? -4.103 5.699 4.571 1.00 89.06 94 ALA A N 1
ATOM 713 C CA . ALA A 1 94 ? -4.337 5.203 5.922 1.00 89.06 94 ALA A CA 1
ATOM 714 C C . ALA A 1 94 ? -4.580 6.335 6.932 1.00 89.06 94 ALA A C 1
ATOM 716 O O . ALA A 1 94 ? -5.484 6.237 7.769 1.00 89.06 94 ALA A O 1
ATOM 717 N N . LEU A 1 95 ? -3.787 7.408 6.873 1.00 89.25 95 LEU A N 1
ATOM 718 C CA . LEU A 1 95 ? -3.933 8.563 7.755 1.00 89.25 95 LEU A CA 1
ATOM 719 C C . LEU A 1 95 ? -5.263 9.287 7.513 1.00 89.25 95 LEU A C 1
ATOM 721 O O . LEU A 1 95 ? -5.990 9.544 8.474 1.00 89.25 95 LEU A O 1
ATOM 725 N N . LEU A 1 96 ? -5.609 9.566 6.256 1.00 87.50 96 LEU A N 1
ATOM 726 C CA . LEU A 1 96 ? -6.852 10.233 5.862 1.00 87.50 96 LEU A CA 1
ATOM 727 C C . LEU A 1 96 ? -8.075 9.388 6.228 1.00 87.50 96 LEU A C 1
ATOM 729 O O . LEU A 1 96 ? -9.031 9.908 6.802 1.00 87.50 96 LEU A O 1
ATOM 733 N N . MET A 1 97 ? -8.033 8.076 5.994 1.00 86.31 97 MET A N 1
ATOM 734 C CA . MET A 1 97 ? -9.101 7.165 6.412 1.00 86.31 97 MET A CA 1
ATOM 735 C C . MET A 1 97 ? -9.288 7.164 7.935 1.00 86.31 97 MET A C 1
ATOM 737 O O . MET A 1 97 ? -10.420 7.132 8.413 1.00 86.31 97 MET A O 1
ATOM 741 N N . ARG A 1 98 ? -8.207 7.247 8.727 1.00 84.94 98 ARG A N 1
ATOM 742 C CA . ARG A 1 98 ? -8.302 7.295 10.201 1.00 84.94 98 ARG A CA 1
ATOM 743 C C . ARG A 1 98 ? -8.754 8.658 10.727 1.00 84.94 98 ARG A C 1
ATOM 745 O O . ARG A 1 98 ? -9.552 8.702 11.661 1.00 84.94 98 ARG A O 1
ATOM 752 N N . ARG A 1 99 ? -8.242 9.755 10.160 1.00 85.12 99 ARG A N 1
ATOM 753 C CA . ARG A 1 99 ? -8.487 11.131 10.628 1.00 85.12 99 ARG A CA 1
ATOM 754 C C . ARG A 1 99 ? -9.804 11.701 10.114 1.00 85.12 99 ARG A C 1
ATOM 756 O O . ARG A 1 99 ? -10.552 12.272 10.897 1.00 85.12 99 ARG A O 1
ATOM 763 N N . LEU A 1 100 ? -10.086 11.526 8.826 1.00 84.81 100 LEU A N 1
ATOM 764 C CA . LEU A 1 100 ? -11.244 12.116 8.148 1.00 84.81 100 LEU A CA 1
ATOM 765 C C . LEU A 1 100 ? -12.387 11.113 7.937 1.00 84.81 100 LEU A C 1
ATOM 767 O O . LEU A 1 100 ? -13.478 11.514 7.544 1.00 84.81 100 LEU A O 1
ATOM 771 N N . ARG A 1 101 ? -12.170 9.815 8.208 1.00 81.44 101 ARG A N 1
ATOM 772 C CA . ARG A 1 101 ? -13.165 8.736 8.015 1.00 81.44 101 ARG A CA 1
ATOM 773 C C . ARG A 1 101 ? -13.752 8.690 6.597 1.00 81.44 101 ARG A C 1
ATOM 775 O O . ARG A 1 101 ? -14.905 8.297 6.410 1.00 81.44 101 ARG A O 1
ATOM 782 N N . ILE A 1 102 ? -12.952 9.086 5.610 1.00 85.69 102 ILE A N 1
ATOM 783 C CA . ILE A 1 102 ? -13.314 9.049 4.193 1.00 85.69 102 ILE A CA 1
ATOM 784 C C . ILE A 1 102 ? -13.122 7.646 3.607 1.00 85.69 102 ILE A C 1
ATOM 786 O O . ILE A 1 102 ? -12.420 6.806 4.172 1.00 85.69 102 ILE A O 1
ATOM 790 N N . SER A 1 103 ? -13.774 7.382 2.473 1.00 86.19 103 SER A N 1
ATOM 791 C CA . SER A 1 103 ? -13.601 6.118 1.746 1.00 86.19 103 SER A CA 1
ATOM 792 C C . SER A 1 103 ? -12.168 5.964 1.227 1.00 86.19 103 SER A C 1
ATOM 794 O O . SER A 1 103 ? -11.503 6.964 0.964 1.00 86.19 103 SER A O 1
ATOM 796 N N . LEU A 1 104 ? -11.717 4.719 1.032 1.00 84.94 104 LEU A N 1
ATOM 797 C CA . LEU A 1 104 ? -10.400 4.435 0.452 1.00 84.94 104 LEU A CA 1
ATOM 798 C C . LEU A 1 104 ? -10.208 5.168 -0.883 1.00 84.94 104 LEU A C 1
ATOM 800 O O . LEU A 1 104 ? -9.170 5.777 -1.093 1.00 84.94 104 LEU A O 1
ATOM 804 N N . VAL A 1 105 ? -11.224 5.138 -1.751 1.00 86.81 105 VAL A N 1
AT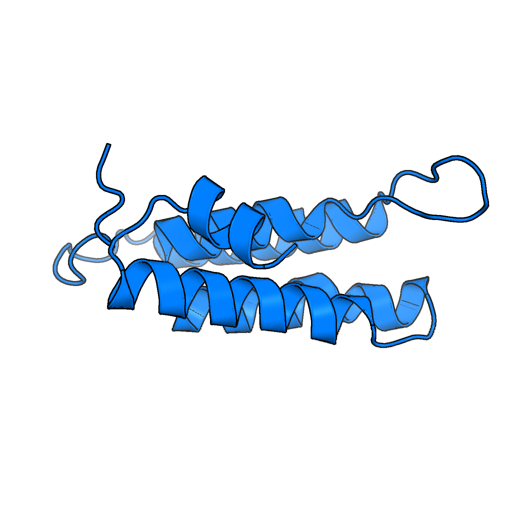OM 805 C CA . VAL A 1 105 ? -11.166 5.775 -3.073 1.00 86.81 105 VAL A CA 1
ATOM 806 C C . VAL A 1 105 ? -10.917 7.275 -2.933 1.00 86.81 105 VAL A C 1
ATOM 808 O O . VAL A 1 105 ? -9.989 7.786 -3.537 1.00 86.81 105 VAL A O 1
ATOM 811 N N . LEU A 1 106 ? -11.663 7.961 -2.059 1.00 86.94 106 LEU A N 1
ATOM 812 C CA . LEU A 1 106 ? -11.439 9.385 -1.773 1.00 86.94 106 LEU A CA 1
ATOM 813 C C . LEU A 1 106 ? -10.048 9.659 -1.189 1.00 86.94 106 LEU A C 1
ATOM 815 O O . LEU A 1 106 ? -9.449 10.676 -1.508 1.00 86.94 106 LEU A O 1
ATOM 819 N N . ALA A 1 107 ? -9.544 8.774 -0.327 1.00 88.25 107 ALA A N 1
ATOM 820 C CA . ALA A 1 107 ? -8.231 8.938 0.288 1.00 88.25 107 ALA A CA 1
ATOM 821 C C . ALA A 1 107 ? -7.088 8.781 -0.727 1.00 88.25 107 ALA A C 1
ATOM 823 O O . ALA A 1 107 ? -6.128 9.540 -0.676 1.00 88.25 107 ALA A O 1
ATOM 824 N N . VAL A 1 108 ? -7.220 7.834 -1.658 1.00 87.75 108 VAL A N 1
ATOM 825 C CA . VAL A 1 108 ? -6.274 7.626 -2.764 1.00 87.75 108 VAL A CA 1
ATOM 826 C C . VAL A 1 108 ? -6.366 8.773 -3.770 1.00 87.75 108 VAL A C 1
ATOM 828 O O . VAL A 1 108 ? -5.346 9.352 -4.120 1.00 87.75 108 VAL A O 1
ATOM 831 N N . SER A 1 109 ? -7.576 9.181 -4.166 1.00 87.88 109 SER A N 1
ATOM 832 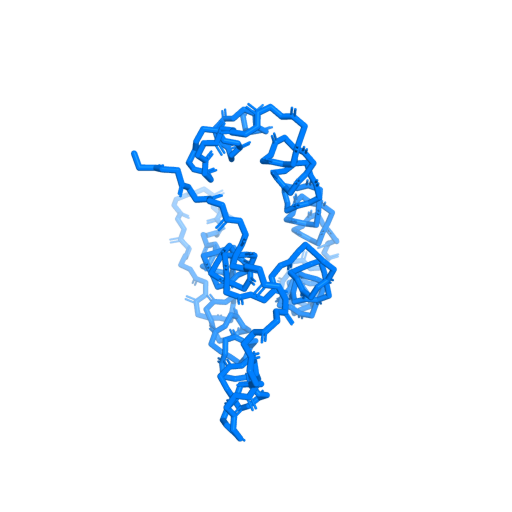C CA . SER A 1 109 ? -7.788 10.330 -5.061 1.00 87.88 109 SER A CA 1
ATOM 833 C C . SER A 1 109 ? -7.342 11.670 -4.476 1.00 87.88 109 SER A C 1
ATOM 835 O O . SER A 1 109 ? -7.200 12.617 -5.228 1.00 87.88 109 SER A O 1
ATOM 837 N N . ALA A 1 110 ? -7.182 11.782 -3.156 1.00 89.56 110 ALA A N 1
ATOM 838 C CA . ALA A 1 110 ? -6.641 12.982 -2.520 1.00 89.56 110 ALA A CA 1
ATOM 839 C C . ALA A 1 110 ? -5.105 12.981 -2.447 1.00 89.56 110 ALA A C 1
ATOM 841 O O . ALA A 1 110 ? -4.515 14.023 -2.171 1.00 89.56 110 ALA A O 1
ATOM 842 N N . TYR A 1 111 ? -4.470 11.816 -2.608 1.00 87.50 111 TYR A N 1
ATOM 843 C CA . TYR A 1 111 ? -3.014 11.689 -2.645 1.00 87.50 111 TYR A CA 1
ATOM 844 C C . TYR A 1 111 ? -2.451 11.962 -4.046 1.00 87.50 111 TYR A C 1
ATOM 846 O O . TYR A 1 111 ? -1.401 12.596 -4.154 1.00 87.50 111 TYR A O 1
ATOM 854 N N . TRP A 1 112 ? -3.142 11.470 -5.078 1.00 86.88 112 TRP A N 1
ATOM 855 C CA . TRP A 1 112 ? -2.832 11.710 -6.491 1.00 86.88 112 TRP A CA 1
ATOM 856 C C . TRP A 1 112 ? -3.316 13.079 -6.961 1.00 86.88 112 TRP A C 1
ATOM 858 O O . TRP A 1 112 ? -2.577 13.706 -7.752 1.00 86.88 112 TRP A O 1
#

Radius of gyration: 14.43 Å; chains: 1; bounding box: 37×33×43 Å

pLDDT: mean 81.25, std 12.55, range [40.38, 92.12]

Foldseek 3Di:
DQLDQPPPPPDPPPCNVVLLVVLLVVLLVQQVVWDQDPPRDTHRPNLVSLLVCCSHVNQVSSLVSLQSSQVVVCVVVVDSVSSVLSSVLSNQLRVCCVPVSDDSVVSSVVSD

Sequence (112 aa):
MRAAFPASDAPTPRGTGLVYLALIGAGLAGNYFKFPIFLNVEFLFGSIFVLLALQLFGPVRAVLAALLITSITWWIWSHPYAIVIVTAEVGVAALLMRRLRISLVLAVSAYW

Secondary structure (DSSP, 8-state):
---PPPPTTS---TTHHHHHHHHHHHHHHHHHT-EEPGGG-EE-THHHHHHHHHHHH-HHHHHHHHHHHHHHHHHHHSSSHHHHHHHHHHHHHHHHHHHH---HHHHHHTT-